Protein AF-A0A9D5RVN3-F1 (afdb_monomer_lite)

pLDDT: mean 82.06, std 14.82, range [30.39, 96.5]

Secondary structure (DSSP, 8-state):
---GGGSTTB-HHHHHHHSTTTS---HHHHHHHHHHHHHTTTS-TTSPP-HHHHHHHHT--HHHHHHHHHHHHHTTSSEEEE-SS-EEEE-GGGTTTT--GGGS-HHHHHHHHHHH-SPBPHHHHHHHHHHHHHS-HHHHHHHHHHHHHTT--SHHHHHHHHHHHHHTT--HHHHHT-

Radius of gyration: 20.13 Å; chains: 1; bounding box: 50×29×53 Å

Sequence (178 aa):
MKSEWNKKYFDRRSYLLEHFHELSLSGNDLLFILMLDYLNEGKSDSESLDIQELAKCLKRSEMDVMNTLARLVDDQKLELINTGRSVSYSLRPLFEDDFTADEIPQSLFDLFLEQFKRPLSSTEMDKLCNWMKEYEQEFIICALREAVVYKKLNFNYIDKILVTWKANGKTLEELNGK

Structure (mmCIF, N/CA/C/O backbone):
data_AF-A0A9D5RVN3-F1
#
_entry.id   AF-A0A9D5RVN3-F1
#
loop_
_atom_site.group_PDB
_atom_site.id
_atom_site.type_symbol
_atom_site.label_atom_id
_atom_site.label_alt_id
_atom_site.label_comp_id
_atom_site.label_asym_id
_atom_site.label_entity_id
_atom_site.label_seq_id
_atom_site.pdbx_PDB_ins_code
_atom_site.Cartn_x
_atom_site.Cartn_y
_atom_site.Cartn_z
_atom_site.occupancy
_atom_site.B_iso_or_equiv
_atom_site.auth_seq_id
_atom_site.auth_comp_id
_atom_site.auth_asym_id
_atom_site.auth_atom_id
_atom_site.pdbx_PDB_model_num
ATOM 1 N N . MET A 1 1 ? -13.173 6.588 -14.570 1.00 36.56 1 MET A N 1
ATOM 2 C CA . MET A 1 1 ? -13.031 6.554 -13.100 1.00 36.56 1 MET A CA 1
ATOM 3 C C . MET A 1 1 ? -11.581 6.851 -12.791 1.00 36.56 1 MET A C 1
ATOM 5 O O . MET A 1 1 ? -10.726 6.201 -13.376 1.00 36.56 1 MET A O 1
ATOM 9 N N . LYS A 1 2 ? -11.292 7.889 -12.002 1.00 30.39 2 LYS A N 1
ATOM 10 C CA . LYS A 1 2 ? -9.921 8.160 -11.551 1.00 30.39 2 LYS A CA 1
ATOM 11 C C . LYS A 1 2 ? -9.581 7.071 -10.540 1.00 30.39 2 LYS A C 1
ATOM 13 O O . LYS A 1 2 ? -10.219 7.022 -9.499 1.00 30.39 2 LYS A O 1
ATOM 18 N N . SER A 1 3 ? -8.670 6.174 -10.892 1.00 39.81 3 SER A N 1
ATOM 19 C CA . SER A 1 3 ? -8.269 5.076 -10.023 1.00 39.81 3 SER A CA 1
ATOM 20 C C . SER A 1 3 ? -7.556 5.630 -8.789 1.00 39.81 3 SER A C 1
ATOM 22 O O . SER A 1 3 ? -6.582 6.377 -8.906 1.00 39.81 3 SER A O 1
ATOM 24 N N . GLU A 1 4 ? -8.071 5.293 -7.611 1.00 45.00 4 GLU A N 1
ATOM 25 C CA . GLU A 1 4 ? -7.674 5.870 -6.320 1.00 45.00 4 GLU A CA 1
ATOM 26 C C . GLU A 1 4 ? -6.253 5.478 -5.866 1.00 45.00 4 GLU A C 1
ATOM 28 O O . GLU A 1 4 ? -5.706 6.085 -4.949 1.00 45.00 4 GLU A O 1
ATOM 33 N N . TRP A 1 5 ? -5.604 4.560 -6.589 1.00 45.03 5 TRP A N 1
ATOM 34 C CA . TRP A 1 5 ? -4.240 4.067 -6.360 1.00 45.03 5 TRP A CA 1
ATOM 35 C C . TRP A 1 5 ? -3.156 5.125 -6.517 1.00 45.03 5 TRP A C 1
ATOM 37 O O . TRP A 1 5 ? -2.071 4.969 -5.964 1.00 45.03 5 TRP A O 1
ATOM 47 N N . ASN A 1 6 ? -3.425 6.191 -7.276 1.00 40.97 6 ASN A N 1
ATOM 48 C CA . ASN A 1 6 ? -2.451 7.244 -7.570 1.00 40.97 6 ASN A CA 1
ATOM 49 C C . ASN A 1 6 ? -2.445 8.376 -6.520 1.00 40.97 6 ASN A C 1
ATOM 51 O O . ASN A 1 6 ? -1.943 9.474 -6.761 1.00 40.97 6 ASN A O 1
ATOM 55 N N . LYS A 1 7 ? -3.048 8.147 -5.345 1.00 46.66 7 LYS A N 1
ATOM 56 C CA . LYS A 1 7 ? -3.047 9.114 -4.243 1.00 46.66 7 LYS A CA 1
ATOM 57 C C . LYS A 1 7 ? -1.898 8.831 -3.267 1.00 46.66 7 LYS A C 1
ATOM 59 O O . LYS A 1 7 ? -1.565 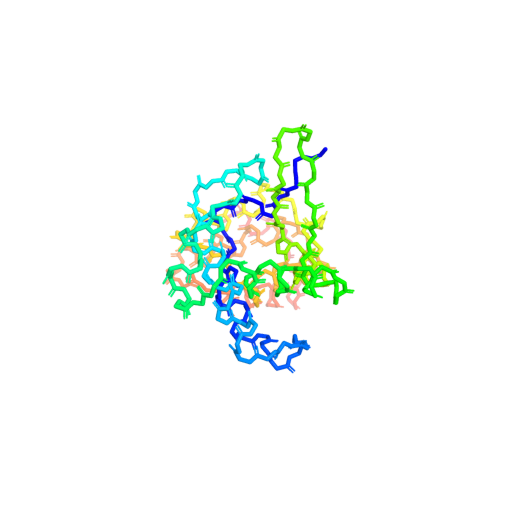7.695 -2.956 1.00 46.66 7 LYS A O 1
ATOM 64 N N . LYS A 1 8 ? -1.332 9.929 -2.767 1.00 42.09 8 LYS A N 1
ATOM 65 C CA . LYS A 1 8 ? -0.106 10.145 -1.970 1.00 42.09 8 LYS A CA 1
ATOM 66 C C . LYS A 1 8 ? 0.015 9.381 -0.629 1.00 42.09 8 LYS A C 1
ATOM 68 O O . LYS A 1 8 ? 0.807 9.786 0.218 1.00 42.09 8 LYS A O 1
ATOM 73 N N . TYR A 1 9 ? -0.813 8.367 -0.383 1.00 52.22 9 TYR A N 1
ATOM 74 C CA . TYR A 1 9 ? -1.197 7.952 0.971 1.00 52.22 9 TYR A CA 1
ATOM 75 C C . TYR A 1 9 ? -1.223 6.437 1.211 1.00 52.22 9 TYR A C 1
ATOM 77 O O . TYR A 1 9 ? -1.647 6.015 2.284 1.00 52.22 9 TYR A O 1
ATOM 85 N N . PHE A 1 10 ? -0.725 5.644 0.261 1.00 62.28 10 PHE A N 1
ATOM 86 C CA . PHE A 1 10 ? -0.393 4.232 0.445 1.00 62.28 10 PHE A CA 1
ATOM 87 C C . PHE A 1 10 ? 1.119 4.061 0.279 1.00 62.28 10 PHE A C 1
ATOM 89 O O . PHE A 1 10 ? 1.673 4.418 -0.765 1.00 62.28 10 PHE A O 1
ATOM 96 N N . ASP A 1 11 ? 1.797 3.550 1.309 1.00 73.38 11 ASP A N 1
ATOM 97 C CA . ASP A 1 11 ? 3.225 3.242 1.217 1.00 73.38 11 ASP A CA 1
ATOM 98 C C . ASP A 1 11 ? 3.428 1.918 0.472 1.00 73.38 11 ASP A C 1
ATOM 100 O O . ASP A 1 11 ? 3.625 0.851 1.059 1.00 73.38 11 ASP A O 1
ATOM 104 N N . ARG A 1 12 ? 3.374 2.022 -0.860 1.00 78.25 12 ARG A N 1
ATOM 105 C CA . ARG A 1 12 ? 3.606 0.925 -1.805 1.00 78.25 12 ARG A CA 1
ATOM 106 C C . ARG A 1 12 ? 4.899 0.174 -1.504 1.00 78.25 12 ARG A C 1
ATOM 108 O O . ARG A 1 12 ? 4.948 -1.042 -1.646 1.00 78.25 12 ARG A O 1
ATOM 115 N N . ARG A 1 13 ? 5.949 0.884 -1.080 1.00 86.62 13 ARG A N 1
ATOM 116 C CA . ARG A 1 13 ? 7.279 0.308 -0.850 1.00 86.62 13 ARG A CA 1
ATOM 117 C C . ARG A 1 13 ? 7.276 -0.563 0.397 1.00 86.62 13 ARG A C 1
ATOM 119 O O . ARG A 1 13 ? 7.775 -1.682 0.340 1.00 86.62 13 ARG A O 1
ATOM 126 N N . SER A 1 14 ? 6.679 -0.077 1.485 1.00 81.94 14 SER A N 1
ATOM 127 C CA . SER A 1 14 ? 6.515 -0.866 2.709 1.00 81.94 14 SER A CA 1
ATOM 128 C C . SER A 1 14 ? 5.664 -2.113 2.457 1.00 81.94 14 SER A C 1
ATOM 130 O O . SER A 1 14 ? 6.085 -3.207 2.825 1.00 81.94 14 SER A O 1
ATOM 132 N N . TYR A 1 15 ? 4.550 -1.992 1.726 1.00 83.12 15 TYR A N 1
ATOM 133 C CA . TYR A 1 15 ? 3.723 -3.152 1.372 1.00 83.12 15 TYR A CA 1
ATOM 134 C C . TYR A 1 15 ? 4.492 -4.214 0.579 1.00 83.12 15 TYR A C 1
ATOM 136 O O . TYR A 1 15 ? 4.452 -5.387 0.944 1.00 83.12 15 TYR A O 1
ATOM 144 N N . LEU A 1 16 ? 5.224 -3.804 -0.467 1.00 88.38 16 LEU A N 1
ATOM 145 C CA . LEU A 1 16 ? 6.020 -4.718 -1.294 1.00 88.38 16 LEU A CA 1
ATOM 146 C C . LEU A 1 16 ? 7.053 -5.492 -0.467 1.00 88.38 16 LEU A C 1
ATOM 148 O O . LEU A 1 16 ? 7.346 -6.640 -0.787 1.00 88.38 16 LEU A O 1
ATOM 152 N N . LEU A 1 17 ? 7.614 -4.870 0.576 1.00 88.19 17 LEU A N 1
ATOM 153 C CA . LEU A 1 17 ? 8.574 -5.508 1.477 1.00 88.19 17 LEU A CA 1
ATOM 154 C C . LEU A 1 17 ? 7.898 -6.463 2.467 1.00 88.19 17 LEU A C 1
ATOM 156 O O . LEU A 1 17 ? 8.409 -7.558 2.692 1.00 88.19 17 LEU A O 1
ATOM 160 N N . GLU A 1 18 ? 6.764 -6.069 3.042 1.00 82.88 18 GLU A N 1
ATOM 161 C CA . GLU A 1 18 ? 5.997 -6.884 3.994 1.00 82.88 18 GLU A CA 1
ATOM 162 C C . GLU A 1 18 ? 5.434 -8.152 3.333 1.00 82.88 18 GLU A C 1
ATOM 164 O O . GLU A 1 18 ? 5.569 -9.256 3.867 1.00 82.88 18 GLU A O 1
ATOM 169 N N . HIS A 1 19 ? 4.898 -8.014 2.120 1.00 83.06 19 HIS A N 1
ATOM 170 C CA . HIS A 1 19 ? 4.229 -9.089 1.382 1.00 83.06 19 HIS A CA 1
ATOM 171 C C . HIS A 1 19 ? 5.158 -9.755 0.359 1.00 83.06 19 HIS A C 1
ATOM 173 O O . HIS A 1 19 ? 4.728 -10.585 -0.438 1.00 83.06 19 HIS A O 1
ATOM 179 N N . PHE A 1 20 ? 6.467 -9.462 0.391 1.00 87.56 20 PHE A N 1
ATOM 180 C CA . PHE A 1 20 ? 7.438 -10.015 -0.564 1.00 87.56 20 PHE A CA 1
ATOM 181 C C . PHE A 1 20 ? 7.420 -11.550 -0.627 1.00 87.56 20 PHE A C 1
ATOM 183 O O . PHE A 1 20 ? 7.698 -12.134 -1.666 1.00 87.56 20 PHE A O 1
ATOM 190 N N . HIS A 1 21 ? 7.102 -12.207 0.488 1.00 82.81 21 HIS A N 1
ATOM 191 C CA . HIS A 1 21 ? 7.039 -13.663 0.577 1.00 82.81 21 HIS A CA 1
ATOM 192 C C . HIS A 1 21 ? 5.823 -14.283 -0.140 1.00 82.81 21 HIS A C 1
ATOM 194 O O . HIS A 1 21 ? 5.853 -15.469 -0.463 1.00 82.81 21 HIS A O 1
ATOM 200 N N . GLU A 1 22 ? 4.784 -13.490 -0.399 1.00 82.75 22 GLU A N 1
ATOM 201 C CA . GLU A 1 22 ? 3.544 -13.887 -1.080 1.00 82.75 22 GLU A CA 1
ATOM 202 C C . GLU A 1 22 ? 3.567 -13.447 -2.548 1.00 82.75 22 GLU A C 1
ATOM 204 O O . GLU A 1 22 ? 3.112 -14.158 -3.449 1.00 82.75 22 GLU A O 1
ATOM 209 N N . LEU A 1 23 ? 4.190 -12.297 -2.813 1.00 82.50 23 LEU A N 1
ATOM 210 C CA . LEU A 1 23 ? 4.466 -11.816 -4.154 1.00 82.50 23 LEU A CA 1
ATOM 211 C C . LEU A 1 23 ? 5.488 -12.753 -4.806 1.00 82.50 23 LEU A C 1
ATOM 213 O O . LEU A 1 23 ? 6.643 -12.799 -4.406 1.00 82.50 23 LEU A O 1
ATOM 217 N N . SER A 1 24 ? 5.081 -13.509 -5.831 1.00 86.69 24 SER A N 1
ATOM 218 C CA . SER A 1 24 ? 5.970 -14.396 -6.605 1.00 86.69 24 SER A CA 1
ATOM 219 C C . SER A 1 24 ? 7.014 -13.609 -7.422 1.00 86.69 24 SER A C 1
ATOM 221 O O . SER A 1 24 ? 6.965 -13.573 -8.649 1.00 86.69 24 SER A O 1
ATOM 223 N N . LEU A 1 25 ? 7.930 -12.932 -6.733 1.00 90.19 25 LEU A N 1
ATOM 224 C CA . LEU A 1 25 ? 8.948 -12.025 -7.245 1.00 90.19 25 LEU A CA 1
ATOM 225 C C . LEU A 1 25 ? 10.321 -12.475 -6.746 1.00 90.19 25 LEU A C 1
ATOM 227 O O . LEU A 1 25 ? 10.486 -12.901 -5.604 1.00 90.19 25 LEU A O 1
ATOM 231 N N . SER A 1 26 ? 11.347 -12.339 -7.585 1.00 92.69 26 SER A N 1
ATOM 232 C CA . SER A 1 26 ? 12.726 -12.472 -7.114 1.00 92.69 26 SER A CA 1
ATOM 233 C C . SER A 1 26 ? 13.204 -11.185 -6.430 1.00 92.69 26 SER A C 1
ATOM 235 O O . SER A 1 26 ? 12.652 -10.105 -6.638 1.00 92.69 26 SER A O 1
ATOM 237 N N . GLY A 1 27 ? 14.299 -11.254 -5.663 1.00 92.62 27 GLY A N 1
ATOM 238 C CA . GLY A 1 27 ? 14.901 -10.051 -5.066 1.00 92.62 27 GLY A CA 1
ATOM 239 C C . GLY A 1 27 ? 15.353 -9.015 -6.108 1.00 92.62 27 GLY A C 1
ATOM 240 O O . GLY A 1 27 ? 15.307 -7.813 -5.855 1.00 92.62 27 GLY A O 1
ATOM 241 N N . ASN A 1 28 ? 15.734 -9.468 -7.308 1.00 91.94 28 ASN A N 1
ATOM 242 C CA . ASN A 1 28 ? 16.032 -8.575 -8.428 1.00 91.94 28 ASN A CA 1
ATOM 243 C C . ASN A 1 28 ? 14.774 -7.877 -8.959 1.00 91.94 28 ASN A C 1
ATOM 245 O O . ASN A 1 28 ? 14.853 -6.711 -9.339 1.00 91.94 28 ASN A O 1
ATOM 249 N N . ASP A 1 29 ? 13.636 -8.571 -8.967 1.00 94.12 29 ASP A N 1
ATOM 250 C CA . ASP A 1 29 ? 12.361 -8.020 -9.435 1.00 94.12 29 ASP A CA 1
ATOM 251 C C . ASP A 1 29 ? 11.830 -6.983 -8.461 1.00 94.12 29 ASP A C 1
ATOM 253 O O . ASP A 1 29 ? 11.410 -5.909 -8.877 1.00 94.12 29 ASP A O 1
ATOM 257 N N . LEU A 1 30 ? 11.933 -7.259 -7.161 1.00 94.06 30 LEU A N 1
ATOM 258 C CA . LEU A 1 30 ? 11.596 -6.289 -6.129 1.00 94.06 30 LEU A CA 1
ATOM 259 C C . LEU A 1 30 ? 12.448 -5.020 -6.261 1.00 94.06 30 LEU A C 1
ATOM 261 O O . LEU A 1 30 ? 11.902 -3.922 -6.269 1.00 94.06 30 LEU A O 1
ATOM 265 N N . LEU A 1 31 ? 13.772 -5.146 -6.414 1.00 94.25 31 LEU A N 1
ATOM 266 C CA . LEU A 1 31 ? 14.640 -3.979 -6.611 1.00 94.25 31 LEU A CA 1
ATOM 267 C C . LEU A 1 31 ? 14.264 -3.199 -7.879 1.00 94.25 31 LEU A C 1
ATOM 269 O O . LEU A 1 31 ? 14.249 -1.968 -7.864 1.00 94.25 31 LEU A O 1
ATOM 273 N N . PHE A 1 32 ? 13.952 -3.912 -8.962 1.00 95.25 32 PHE A N 1
ATOM 274 C CA . PHE A 1 32 ? 13.486 -3.315 -10.208 1.00 95.25 32 PHE A CA 1
ATOM 275 C C . PHE A 1 32 ? 12.194 -2.513 -9.994 1.00 95.25 32 PHE A C 1
ATOM 277 O O . PHE A 1 32 ? 12.132 -1.344 -10.369 1.00 95.25 32 PHE A O 1
ATOM 284 N N . ILE A 1 33 ? 11.194 -3.116 -9.345 1.00 93.44 33 ILE A N 1
ATOM 285 C CA . ILE A 1 33 ? 9.889 -2.508 -9.054 1.00 93.44 33 ILE A CA 1
ATOM 286 C C . ILE A 1 33 ? 10.036 -1.295 -8.129 1.00 93.44 33 ILE A C 1
ATOM 288 O O . ILE A 1 33 ? 9.442 -0.256 -8.396 1.00 93.44 33 ILE A O 1
ATOM 292 N N . LEU A 1 34 ? 10.860 -1.385 -7.081 1.00 91.94 34 LEU A N 1
ATOM 293 C CA . LEU A 1 34 ? 11.122 -0.266 -6.170 1.00 91.94 34 LEU A CA 1
ATOM 294 C C . LEU A 1 34 ? 11.793 0.909 -6.889 1.00 91.94 34 LEU A C 1
ATOM 296 O O . LEU A 1 34 ? 11.445 2.061 -6.639 1.00 91.94 34 LEU A O 1
ATOM 300 N N . MET A 1 35 ? 12.741 0.633 -7.790 1.00 92.31 35 MET A N 1
ATOM 301 C CA . MET A 1 35 ? 13.394 1.679 -8.579 1.00 92.31 35 MET A CA 1
ATOM 302 C C . MET A 1 35 ? 12.427 2.310 -9.585 1.00 92.31 35 MET A C 1
ATOM 304 O O . MET A 1 35 ? 12.428 3.526 -9.761 1.00 92.31 35 MET A O 1
ATOM 308 N N . LEU A 1 36 ? 11.583 1.492 -10.216 1.00 90.75 36 LEU A N 1
ATOM 309 C CA . LEU A 1 36 ? 10.521 1.955 -11.102 1.00 90.75 36 LEU A CA 1
ATOM 310 C C . LEU A 1 36 ? 9.537 2.871 -10.355 1.00 90.75 36 LEU A C 1
ATOM 312 O O . LEU A 1 36 ? 9.262 3.971 -10.825 1.00 90.75 36 LEU A O 1
ATOM 316 N N . ASP A 1 37 ? 9.059 2.458 -9.178 1.00 87.50 37 ASP A N 1
ATOM 317 C CA . ASP A 1 37 ? 8.180 3.265 -8.321 1.00 87.50 37 ASP A CA 1
ATOM 318 C C . ASP A 1 37 ? 8.850 4.577 -7.889 1.00 87.50 37 ASP A C 1
ATOM 320 O O . ASP A 1 37 ? 8.243 5.642 -7.972 1.00 87.50 37 ASP A O 1
ATOM 324 N N . TYR A 1 38 ? 10.125 4.524 -7.495 1.00 86.69 38 TYR A N 1
ATOM 325 C CA . TYR A 1 38 ? 10.910 5.704 -7.133 1.00 86.69 38 TYR A CA 1
ATOM 326 C C . TYR A 1 38 ? 11.036 6.715 -8.276 1.00 86.69 38 TYR A C 1
ATOM 328 O O . TYR A 1 38 ? 10.804 7.905 -8.077 1.00 86.69 38 TYR A O 1
ATOM 336 N N . LEU A 1 39 ? 11.353 6.260 -9.489 1.00 86.00 39 LEU A N 1
ATOM 337 C CA . LEU A 1 39 ? 11.482 7.142 -10.656 1.00 86.00 39 LEU A CA 1
ATOM 338 C C . LEU A 1 39 ? 10.136 7.669 -11.177 1.00 86.00 39 LEU A C 1
ATOM 340 O O . LEU A 1 39 ? 10.109 8.659 -11.924 1.00 86.00 39 LEU A O 1
ATOM 344 N N . ASN A 1 40 ? 9.040 7.018 -10.791 1.00 79.19 40 ASN A N 1
ATOM 345 C CA . ASN A 1 40 ? 7.674 7.446 -11.072 1.00 79.19 40 ASN A CA 1
ATOM 346 C C . ASN A 1 40 ? 7.087 8.329 -9.956 1.00 79.19 40 ASN A C 1
ATOM 348 O O . ASN A 1 40 ? 5.990 8.861 -10.120 1.00 79.19 40 ASN A O 1
ATOM 352 N N . GLU A 1 41 ? 7.800 8.534 -8.844 1.00 75.75 41 GLU A N 1
ATOM 353 C CA . GLU A 1 41 ? 7.318 9.341 -7.725 1.00 75.75 41 GLU A CA 1
ATOM 354 C C . GLU A 1 41 ? 7.023 10.785 -8.170 1.00 75.75 41 GLU A C 1
ATOM 356 O O . GLU A 1 41 ? 7.877 11.494 -8.702 1.00 75.75 41 GLU A O 1
ATOM 361 N N . GLY A 1 42 ? 5.779 11.227 -7.964 1.00 64.81 42 GLY A N 1
ATOM 362 C CA . GLY A 1 42 ? 5.321 12.565 -8.347 1.00 64.81 42 GLY A CA 1
ATOM 363 C C . GLY A 1 42 ? 4.937 12.733 -9.822 1.00 64.81 42 GLY A C 1
ATOM 364 O O . GLY A 1 42 ? 4.470 13.816 -10.179 1.00 64.81 42 GLY A O 1
ATOM 365 N N . LYS A 1 43 ? 5.075 11.691 -10.652 1.00 68.62 43 LYS A N 1
ATOM 366 C CA . LYS A 1 43 ? 4.577 11.665 -12.034 1.00 68.62 43 LYS A CA 1
ATOM 367 C C . LYS A 1 43 ? 3.167 11.089 -12.088 1.00 68.62 43 LYS A C 1
ATOM 369 O O . LYS A 1 43 ? 2.804 10.227 -11.291 1.00 68.62 43 LYS A O 1
ATOM 374 N N . SER A 1 44 ? 2.359 11.553 -13.038 1.00 61.16 44 SER A N 1
ATOM 375 C CA . SER A 1 44 ? 1.081 10.883 -13.330 1.00 61.16 44 SER A CA 1
ATOM 376 C C . SER A 1 44 ? 1.319 9.573 -14.088 1.00 61.16 44 SER A C 1
ATOM 378 O O . SER A 1 44 ? 2.263 9.488 -14.870 1.00 61.16 44 SER A O 1
ATOM 380 N N . ASP A 1 45 ? 0.411 8.592 -13.963 1.00 57.53 45 ASP A N 1
ATOM 381 C CA . ASP A 1 45 ? 0.496 7.297 -14.684 1.00 57.53 45 ASP A CA 1
ATOM 382 C C . ASP A 1 45 ? 0.532 7.459 -16.216 1.00 57.53 45 ASP A C 1
ATOM 384 O O . ASP A 1 45 ? 0.825 6.520 -16.950 1.00 57.53 45 ASP A O 1
ATOM 388 N N . SER A 1 46 ? 0.209 8.650 -16.719 1.00 58.62 46 SER A N 1
ATOM 389 C CA . SER A 1 46 ? 0.238 9.006 -18.135 1.00 58.62 46 SER A CA 1
ATOM 390 C C . SER A 1 46 ? 1.602 9.485 -18.650 1.00 58.62 46 SER A C 1
ATOM 392 O O . SER A 1 46 ? 1.749 9.710 -19.852 1.00 58.62 46 SER A O 1
ATOM 394 N N . GLU A 1 47 ? 2.582 9.707 -17.774 1.00 68.56 47 GLU A N 1
ATOM 395 C CA . GLU A 1 47 ? 3.925 10.136 -18.171 1.00 68.56 47 GLU A CA 1
ATOM 396 C C . GLU A 1 47 ? 4.781 8.946 -18.623 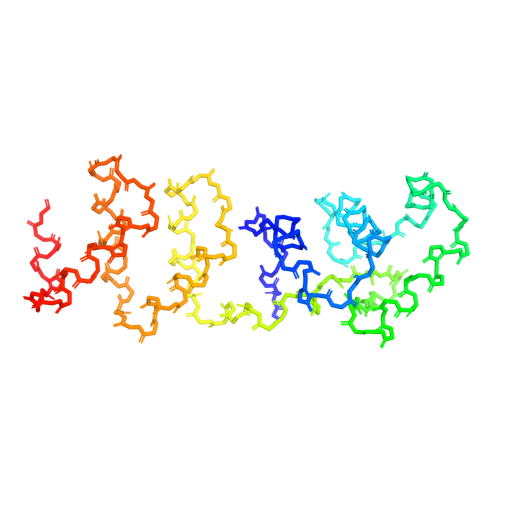1.00 68.56 47 GLU A C 1
ATOM 398 O O . GLU A 1 47 ? 4.687 7.842 -18.092 1.00 68.56 47 GLU A O 1
ATOM 403 N N . SER A 1 48 ? 5.613 9.161 -19.645 1.00 76.44 48 SER A N 1
ATOM 404 C CA . SER A 1 48 ? 6.472 8.113 -20.204 1.00 76.44 48 SER A CA 1
ATOM 405 C C . SER A 1 48 ? 7.560 7.688 -19.221 1.00 76.44 48 SER A C 1
ATOM 407 O O . SER A 1 48 ? 8.230 8.541 -18.632 1.00 76.44 48 SER A O 1
ATOM 409 N N . LEU A 1 49 ? 7.806 6.382 -19.130 1.00 80.69 49 LEU A N 1
ATOM 410 C CA . LEU A 1 49 ? 8.959 5.850 -18.410 1.00 80.69 49 LEU A CA 1
ATOM 411 C C . LEU A 1 49 ? 10.267 6.243 -19.114 1.00 80.69 49 LEU A C 1
ATOM 413 O O . LEU A 1 49 ? 10.423 6.018 -20.315 1.00 80.69 49 LEU A O 1
ATOM 417 N N . ASP A 1 50 ? 11.227 6.767 -18.354 1.00 88.25 50 ASP A N 1
ATOM 418 C CA . ASP A 1 50 ? 12.594 6.984 -18.830 1.00 88.25 50 ASP A CA 1
ATOM 419 C C . ASP A 1 50 ? 13.414 5.696 -18.653 1.00 88.25 50 ASP A C 1
ATOM 421 O O . ASP A 1 50 ? 13.950 5.402 -17.581 1.00 88.25 50 ASP A O 1
ATOM 425 N N . ILE A 1 51 ? 13.467 4.897 -19.721 1.00 90.31 51 ILE A N 1
ATOM 426 C CA . ILE A 1 51 ? 14.193 3.619 -19.748 1.00 90.31 51 ILE A CA 1
ATOM 427 C C . ILE A 1 51 ? 15.697 3.838 -19.544 1.00 90.31 51 ILE A C 1
ATOM 429 O O . ILE A 1 51 ? 16.352 2.997 -18.925 1.00 90.31 51 ILE A O 1
ATOM 433 N N . GLN A 1 52 ? 16.244 4.958 -20.027 1.00 91.75 52 GLN A N 1
ATOM 434 C CA . GLN A 1 52 ? 17.678 5.234 -19.949 1.00 91.75 52 GLN A CA 1
ATOM 435 C C . GLN A 1 52 ? 18.094 5.509 -18.505 1.00 91.75 52 GLN A C 1
ATOM 437 O O . GLN A 1 52 ? 19.074 4.934 -18.020 1.00 91.75 52 GLN A O 1
ATOM 442 N N . GLU A 1 53 ? 17.323 6.332 -17.790 1.00 90.88 53 GLU A N 1
ATOM 443 C CA . GLU A 1 53 ? 17.597 6.606 -16.380 1.00 90.88 53 GLU A CA 1
ATOM 444 C C . GLU A 1 53 ? 17.375 5.353 -15.519 1.00 90.88 53 GLU A C 1
ATOM 446 O O . GLU A 1 53 ? 18.221 5.031 -14.684 1.00 90.88 53 GLU A O 1
ATOM 451 N N . LEU A 1 54 ? 16.322 4.564 -15.777 1.00 92.12 54 LEU A N 1
ATOM 452 C CA . LEU A 1 54 ? 16.090 3.305 -15.058 1.00 92.12 54 LEU A CA 1
ATOM 453 C C . LEU A 1 54 ? 17.235 2.297 -15.267 1.00 92.12 54 LEU A C 1
ATOM 455 O O . LEU A 1 54 ? 17.720 1.696 -14.303 1.00 92.12 54 LEU A O 1
ATOM 459 N N . ALA A 1 55 ? 17.713 2.141 -16.505 1.00 94.75 55 ALA A N 1
ATOM 460 C CA . ALA A 1 55 ? 18.847 1.277 -16.836 1.00 94.75 55 ALA A CA 1
ATOM 461 C C . ALA A 1 55 ? 20.124 1.707 -16.106 1.00 94.75 55 ALA A C 1
ATOM 463 O O . ALA A 1 55 ? 20.820 0.878 -15.509 1.00 94.75 55 ALA A O 1
ATOM 464 N N . LYS A 1 56 ? 20.392 3.014 -16.073 1.00 93.94 56 LYS A N 1
ATOM 465 C CA . LYS A 1 56 ? 21.523 3.599 -15.352 1.00 93.94 56 LYS A CA 1
ATOM 466 C C . LYS A 1 56 ? 21.426 3.373 -13.842 1.00 93.94 56 LYS A C 1
ATOM 468 O O . LYS A 1 56 ? 22.411 2.936 -13.243 1.00 93.94 56 LYS A O 1
ATOM 473 N N . CYS A 1 57 ? 20.264 3.610 -13.229 1.00 92.12 57 CYS A N 1
ATOM 474 C CA . CYS A 1 57 ? 20.037 3.380 -11.799 1.00 92.12 57 CYS A CA 1
ATOM 475 C C . CYS A 1 57 ? 20.251 1.912 -11.409 1.00 92.12 57 CYS A C 1
ATOM 477 O O . CYS A 1 57 ? 20.860 1.621 -10.379 1.00 92.12 57 CYS A O 1
ATOM 479 N N . LEU A 1 58 ? 19.801 0.985 -12.256 1.00 92.56 58 LEU A N 1
ATOM 480 C CA . LEU A 1 58 ? 19.946 -0.455 -12.039 1.00 92.56 58 LEU A CA 1
ATOM 481 C C . LEU A 1 58 ? 21.309 -1.011 -12.473 1.00 92.56 58 LEU A C 1
ATOM 483 O O . LEU A 1 58 ? 21.597 -2.177 -12.201 1.00 92.56 58 LEU A O 1
ATOM 487 N N . LYS A 1 59 ? 22.150 -0.198 -13.129 1.00 94.12 59 LYS A N 1
ATOM 488 C CA . LYS A 1 59 ? 23.428 -0.606 -13.738 1.00 94.12 59 LYS A CA 1
ATOM 489 C C . LYS A 1 59 ? 23.259 -1.780 -14.713 1.00 94.12 59 LYS A C 1
ATOM 491 O O . LYS A 1 59 ? 24.035 -2.734 -14.692 1.00 94.12 59 LYS A O 1
ATOM 496 N N . ARG A 1 60 ? 22.226 -1.710 -15.551 1.00 95.12 60 ARG A N 1
ATOM 497 C CA . ARG A 1 60 ? 21.891 -2.705 -16.583 1.00 95.12 60 ARG A CA 1
ATOM 498 C C . ARG A 1 60 ? 21.821 -2.051 -17.960 1.00 95.12 60 ARG A C 1
ATOM 500 O O . ARG A 1 60 ? 21.828 -0.828 -18.063 1.00 95.12 60 ARG A O 1
ATOM 507 N N . SER A 1 61 ? 21.767 -2.859 -19.019 1.00 96.50 61 SER A N 1
ATOM 508 C CA . SER A 1 61 ? 21.510 -2.335 -20.363 1.00 96.50 61 SER A CA 1
ATOM 509 C C . SER A 1 61 ? 20.029 -1.973 -20.538 1.00 96.50 61 SER A C 1
ATOM 511 O O . SER A 1 61 ? 19.161 -2.552 -19.883 1.00 96.50 61 SER A O 1
ATOM 513 N N . GLU A 1 62 ? 19.721 -1.046 -21.450 1.00 95.19 62 GLU A N 1
ATOM 514 C CA . GLU A 1 62 ? 18.329 -0.721 -21.806 1.00 95.19 62 GLU A CA 1
ATOM 515 C C . GLU A 1 62 ? 17.568 -1.960 -22.308 1.00 95.19 62 GLU A C 1
ATOM 517 O O . GLU A 1 62 ? 16.399 -2.149 -21.985 1.00 95.19 62 GLU A O 1
ATOM 522 N N . MET A 1 63 ? 18.252 -2.853 -23.032 1.00 94.44 63 MET A N 1
ATOM 523 C CA . MET A 1 63 ? 17.679 -4.115 -23.504 1.00 94.44 63 MET A CA 1
ATOM 524 C C . MET A 1 63 ? 17.278 -5.033 -22.341 1.00 94.44 63 MET A C 1
ATOM 526 O O . MET A 1 63 ? 16.185 -5.594 -22.358 1.00 94.44 63 MET A O 1
ATOM 530 N N . ASP A 1 64 ? 18.113 -5.150 -21.306 1.00 95.06 64 ASP A N 1
ATOM 531 C CA . ASP A 1 64 ? 17.785 -5.957 -20.123 1.00 95.06 64 ASP A CA 1
ATOM 532 C C . ASP A 1 64 ? 16.593 -5.380 -19.354 1.00 95.06 64 ASP A C 1
ATOM 534 O O . ASP A 1 64 ? 15.750 -6.132 -18.859 1.00 95.06 64 ASP A O 1
ATOM 538 N N . VAL A 1 65 ? 16.505 -4.048 -19.260 1.00 95.50 65 VAL A N 1
ATOM 539 C CA . VAL A 1 65 ? 15.360 -3.361 -18.649 1.00 95.50 65 VAL A CA 1
ATOM 540 C C . VAL A 1 65 ? 14.088 -3.655 -19.435 1.00 95.50 65 VAL A C 1
ATOM 542 O O . VAL A 1 65 ? 13.098 -4.070 -18.839 1.00 95.50 65 VAL A O 1
ATOM 545 N N . MET A 1 66 ? 14.124 -3.525 -20.762 1.00 93.62 66 MET A N 1
ATOM 546 C CA . MET A 1 66 ? 12.977 -3.812 -21.628 1.00 93.62 66 MET A CA 1
ATOM 547 C C . MET A 1 66 ? 12.525 -5.271 -21.540 1.00 93.62 66 MET A C 1
ATOM 549 O O . MET A 1 66 ? 11.330 -5.534 -21.422 1.00 93.62 66 MET A O 1
ATOM 553 N N . ASN A 1 67 ? 13.465 -6.217 -21.517 1.00 95.44 67 ASN A N 1
ATOM 554 C CA . ASN A 1 67 ? 13.155 -7.635 -21.336 1.00 95.44 67 ASN A CA 1
ATOM 555 C C . ASN A 1 67 ? 12.539 -7.909 -19.956 1.00 95.44 67 ASN A C 1
ATOM 557 O O . ASN A 1 67 ? 11.625 -8.722 -19.834 1.00 95.44 67 ASN A O 1
ATOM 561 N N . THR A 1 68 ? 13.017 -7.218 -18.915 1.00 95.75 68 THR A N 1
ATOM 562 C CA . THR A 1 68 ? 12.456 -7.335 -17.561 1.00 95.75 68 THR A CA 1
ATOM 563 C C . THR A 1 68 ? 11.037 -6.773 -17.506 1.00 95.75 68 THR A C 1
ATOM 565 O O . THR A 1 68 ? 10.162 -7.428 -16.952 1.00 95.75 68 THR A O 1
ATOM 568 N N . LEU A 1 69 ? 10.788 -5.611 -18.121 1.00 94.31 69 LEU A N 1
ATOM 569 C CA . LEU A 1 69 ? 9.452 -5.016 -18.223 1.00 94.31 69 LEU A CA 1
ATOM 570 C C . LEU A 1 69 ? 8.478 -5.947 -18.944 1.00 94.31 69 LEU A C 1
ATOM 572 O O . LEU A 1 69 ? 7.408 -6.218 -18.413 1.00 94.31 69 LEU A O 1
ATOM 576 N N . ALA A 1 70 ? 8.863 -6.467 -20.114 1.00 93.38 70 ALA A N 1
ATOM 577 C CA . ALA A 1 70 ? 8.030 -7.384 -20.888 1.00 93.38 70 ALA A CA 1
ATOM 578 C C . ALA A 1 70 ? 7.668 -8.634 -20.076 1.00 93.38 70 ALA A C 1
ATOM 580 O O . ALA A 1 70 ? 6.494 -8.965 -19.951 1.00 93.38 70 ALA A O 1
ATOM 581 N N . ARG A 1 71 ? 8.661 -9.259 -19.429 1.00 95.62 71 ARG A N 1
ATOM 582 C CA . ARG A 1 71 ? 8.419 -10.424 -18.572 1.00 95.62 71 ARG A CA 1
ATOM 583 C C . ARG A 1 71 ? 7.497 -10.097 -17.397 1.00 95.62 71 ARG A C 1
ATOM 585 O O . ARG A 1 71 ? 6.595 -10.867 -17.113 1.00 95.62 71 ARG A O 1
ATOM 592 N N . LEU A 1 72 ? 7.703 -8.973 -16.709 1.00 94.12 72 LEU A N 1
ATOM 593 C CA . LEU A 1 72 ? 6.855 -8.596 -15.574 1.00 94.12 72 LEU A CA 1
ATOM 594 C C . LEU A 1 72 ? 5.414 -8.267 -15.999 1.00 94.12 72 LEU A C 1
ATOM 596 O O . LEU A 1 72 ? 4.498 -8.445 -15.199 1.00 94.12 72 LEU A O 1
ATOM 600 N N . VAL A 1 73 ? 5.199 -7.809 -17.235 1.00 92.94 73 VAL A N 1
ATOM 601 C CA . VAL A 1 73 ? 3.853 -7.674 -17.814 1.00 92.94 73 VAL A CA 1
ATOM 602 C C . VAL A 1 73 ? 3.241 -9.050 -18.084 1.00 92.94 73 VAL A C 1
ATOM 604 O O . VAL A 1 73 ? 2.107 -9.293 -17.676 1.00 92.94 73 VAL A O 1
ATOM 607 N N . ASP A 1 74 ? 3.991 -9.964 -18.703 1.00 92.88 74 ASP A N 1
ATOM 608 C CA . ASP A 1 74 ? 3.530 -11.334 -18.976 1.00 92.88 74 ASP A CA 1
ATOM 609 C C . ASP A 1 74 ? 3.198 -12.099 -17.681 1.00 92.88 74 ASP A C 1
ATOM 611 O O . ASP A 1 74 ? 2.189 -12.802 -17.609 1.00 92.88 74 ASP A O 1
ATOM 615 N N . ASP A 1 75 ? 3.995 -11.890 -16.629 1.00 90.75 75 ASP A N 1
ATOM 616 C CA . ASP A 1 75 ? 3.807 -12.455 -15.287 1.00 90.75 75 ASP A CA 1
ATOM 617 C C . ASP A 1 75 ? 2.665 -11.766 -14.497 1.00 90.75 75 ASP A C 1
ATOM 619 O O . ASP A 1 75 ? 2.465 -12.060 -13.314 1.00 90.75 75 ASP A O 1
ATOM 623 N N . GLN A 1 76 ? 1.932 -10.828 -15.116 1.00 88.38 76 GLN A N 1
ATOM 624 C CA . GLN A 1 76 ? 0.859 -10.027 -14.505 1.00 88.38 76 GLN A CA 1
ATOM 625 C C . GLN A 1 76 ? 1.299 -9.269 -13.241 1.00 88.38 76 GLN A C 1
ATOM 627 O O . GLN A 1 76 ? 0.523 -9.055 -12.316 1.00 88.38 76 GLN A O 1
ATOM 632 N N . LYS A 1 77 ? 2.569 -8.861 -13.180 1.00 90.00 77 LYS A N 1
ATOM 633 C CA . LYS A 1 77 ? 3.134 -8.030 -12.103 1.00 90.00 77 LYS A CA 1
ATOM 634 C C . LYS A 1 77 ? 3.138 -6.549 -12.467 1.00 90.00 77 LYS A C 1
ATOM 636 O O . LYS A 1 77 ? 3.206 -5.701 -11.585 1.00 90.00 77 LYS A O 1
ATOM 641 N N . LEU A 1 78 ? 3.065 -6.233 -13.756 1.00 90.12 78 LEU A N 1
ATOM 642 C CA . LEU A 1 78 ? 2.931 -4.880 -14.283 1.00 90.12 78 LEU A CA 1
ATOM 643 C C . LEU A 1 78 ? 1.765 -4.814 -15.262 1.00 90.12 78 LEU A C 1
ATOM 645 O O . LEU A 1 78 ? 1.534 -5.735 -16.038 1.00 90.12 78 LEU A O 1
ATOM 649 N N . GLU A 1 79 ? 1.080 -3.679 -15.276 1.00 87.06 79 GLU A N 1
ATOM 650 C CA . GLU A 1 79 ? 0.089 -3.349 -16.292 1.00 87.06 79 GLU A CA 1
ATOM 651 C C . GLU A 1 79 ? 0.688 -2.341 -17.277 1.00 87.06 79 GLU A C 1
ATOM 653 O O . GLU A 1 79 ? 1.201 -1.290 -16.883 1.00 87.06 79 GLU A O 1
ATOM 658 N N . LEU A 1 80 ? 0.623 -2.657 -18.571 1.00 87.00 80 LEU A N 1
ATOM 659 C CA . LEU A 1 80 ? 1.042 -1.755 -19.638 1.00 87.00 80 LEU A CA 1
ATOM 660 C C . LEU A 1 80 ? -0.062 -0.730 -19.921 1.00 87.00 80 LEU A C 1
ATOM 662 O O . LEU A 1 80 ? -1.145 -1.089 -20.381 1.00 87.00 80 LEU A O 1
ATOM 666 N N . ILE A 1 81 ? 0.232 0.554 -19.731 1.00 83.19 81 ILE A N 1
ATOM 667 C CA . ILE A 1 81 ? -0.698 1.643 -20.031 1.00 83.19 81 ILE A CA 1
ATOM 668 C C . ILE A 1 81 ? -0.264 2.316 -21.335 1.00 83.19 81 ILE A C 1
ATOM 670 O O . ILE A 1 81 ? 0.815 2.902 -21.446 1.00 83.19 81 ILE A O 1
ATOM 674 N N . ASN A 1 82 ? -1.132 2.242 -22.345 1.00 77.44 82 ASN A N 1
ATOM 675 C CA . ASN A 1 82 ? -0.918 2.900 -23.629 1.00 77.44 82 ASN A CA 1
ATOM 676 C C . ASN A 1 82 ? -1.670 4.236 -23.666 1.00 77.44 82 ASN A C 1
ATOM 678 O O . ASN A 1 82 ? -2.899 4.270 -23.720 1.00 77.44 82 ASN A O 1
ATOM 682 N N . THR A 1 83 ? -0.931 5.344 -23.667 1.00 66.19 83 THR A N 1
ATOM 683 C CA . THR A 1 83 ? -1.501 6.702 -23.708 1.00 66.19 83 THR A CA 1
ATOM 684 C C . THR A 1 83 ? -1.609 7.259 -25.133 1.00 66.19 83 THR A C 1
ATOM 686 O O . THR A 1 83 ? -1.925 8.432 -25.333 1.00 66.19 83 THR A O 1
ATOM 689 N N . GLY A 1 84 ? -1.313 6.446 -26.153 1.00 64.38 84 GLY A N 1
ATOM 690 C CA . GLY A 1 84 ? -1.320 6.819 -27.570 1.00 64.38 84 GLY A CA 1
ATOM 691 C C . GLY A 1 84 ? -0.091 7.612 -28.035 1.00 64.38 84 GLY A C 1
ATOM 692 O O . GLY A 1 84 ? 0.216 7.598 -29.225 1.00 64.38 84 GLY A O 1
ATOM 693 N N . ARG A 1 85 ? 0.639 8.279 -27.129 1.00 63.88 85 ARG A N 1
ATOM 694 C CA . ARG A 1 85 ? 1.919 8.966 -27.417 1.00 63.88 85 ARG A CA 1
ATOM 695 C C . ARG A 1 85 ? 3.117 8.357 -26.695 1.00 63.88 85 ARG A C 1
ATOM 697 O O . ARG A 1 85 ? 4.245 8.579 -27.124 1.00 63.88 85 ARG A O 1
ATOM 704 N N . SER A 1 86 ? 2.880 7.606 -25.627 1.00 70.62 86 SER A N 1
ATOM 705 C CA . SER A 1 86 ? 3.916 6.938 -24.854 1.00 70.62 86 SER A CA 1
ATOM 706 C C . SER A 1 86 ? 3.404 5.636 -24.251 1.00 70.62 86 SER A C 1
ATOM 708 O O . SER A 1 86 ? 2.204 5.349 -24.231 1.00 70.62 86 SER A O 1
ATOM 710 N N . VAL A 1 87 ? 4.358 4.851 -23.765 1.00 79.19 87 VAL A N 1
ATOM 711 C CA . VAL A 1 87 ? 4.116 3.654 -22.973 1.00 79.19 87 VAL A CA 1
ATOM 712 C C . VAL A 1 87 ? 4.489 3.969 -21.528 1.00 79.19 87 VAL A C 1
ATOM 714 O O . VAL A 1 87 ? 5.579 4.490 -21.268 1.00 79.19 87 VAL A O 1
ATOM 717 N N . SER A 1 88 ? 3.590 3.661 -20.601 1.00 83.62 88 SER A N 1
ATOM 718 C CA . SER A 1 88 ? 3.842 3.696 -19.162 1.00 83.62 88 SER A CA 1
ATOM 719 C C . SER A 1 88 ? 3.491 2.350 -18.527 1.00 83.62 88 SER A C 1
ATOM 721 O O . SER A 1 88 ? 2.864 1.492 -19.152 1.00 83.62 88 SER A O 1
ATOM 723 N N . TYR A 1 89 ? 3.963 2.138 -17.299 1.00 86.94 89 TYR A N 1
ATOM 724 C CA . TYR A 1 89 ? 3.811 0.880 -16.573 1.00 86.94 89 TYR A CA 1
ATOM 725 C C . TYR A 1 89 ? 3.231 1.163 -15.195 1.00 86.94 89 TYR A C 1
ATOM 727 O O . TYR A 1 89 ? 3.745 2.013 -14.466 1.00 86.94 89 TYR A O 1
ATOM 735 N N . SER A 1 90 ? 2.178 0.437 -14.846 1.00 83.44 90 SER A N 1
ATOM 736 C CA . SER A 1 90 ? 1.495 0.534 -13.563 1.00 83.44 90 SER A CA 1
ATOM 737 C C . SER A 1 90 ? 1.780 -0.695 -12.710 1.00 83.44 90 SER A C 1
ATOM 739 O O . SER A 1 90 ? 1.796 -1.823 -13.199 1.00 83.44 90 SER A O 1
ATOM 741 N N . LEU A 1 91 ? 1.983 -0.465 -11.412 1.00 86.81 91 LEU A N 1
ATOM 742 C CA . LEU A 1 91 ? 2.159 -1.512 -10.403 1.00 86.81 91 LEU A CA 1
ATOM 743 C C . LEU A 1 91 ? 0.825 -2.055 -9.873 1.00 86.81 91 LEU A C 1
ATOM 745 O O . LEU A 1 91 ? 0.823 -2.867 -8.956 1.00 86.81 91 LEU A O 1
ATOM 749 N N . ARG A 1 92 ? -0.307 -1.591 -10.415 1.00 77.50 92 ARG A N 1
ATOM 750 C CA . ARG A 1 92 ? -1.655 -1.931 -9.949 1.00 77.50 92 ARG A CA 1
ATOM 751 C C . ARG A 1 92 ? -1.878 -3.436 -9.709 1.00 77.50 92 ARG A C 1
ATOM 753 O O . ARG A 1 92 ? -2.376 -3.745 -8.630 1.00 77.50 92 ARG A O 1
ATOM 760 N N . PRO A 1 93 ? -1.446 -4.360 -10.590 1.00 84.75 93 PRO A N 1
ATOM 761 C CA . PRO A 1 93 ? -1.653 -5.794 -10.371 1.00 84.75 93 PRO A CA 1
ATOM 762 C C . PRO A 1 93 ? -1.014 -6.351 -9.089 1.00 84.75 93 PRO A C 1
ATOM 764 O O . PRO A 1 93 ? -1.429 -7.393 -8.600 1.00 84.75 93 PRO A O 1
ATOM 767 N N . LEU A 1 94 ? -0.011 -5.672 -8.522 1.00 85.00 94 LEU A N 1
ATOM 768 C CA . LEU A 1 94 ? 0.639 -6.087 -7.271 1.00 85.00 94 LEU A CA 1
ATOM 769 C C . LEU A 1 94 ? -0.172 -5.735 -6.021 1.00 85.00 94 LEU A C 1
ATOM 771 O O . LEU A 1 94 ? 0.234 -6.119 -4.930 1.00 85.00 94 LEU A O 1
ATOM 775 N N . PHE A 1 95 ? -1.263 -4.981 -6.170 1.00 76.38 95 PHE A N 1
ATOM 776 C CA . PHE A 1 95 ? -2.051 -4.448 -5.060 1.00 76.38 95 PHE A CA 1
ATOM 777 C C . PHE A 1 95 ? -3.557 -4.740 -5.193 1.00 76.38 95 PHE A C 1
ATOM 779 O O . PH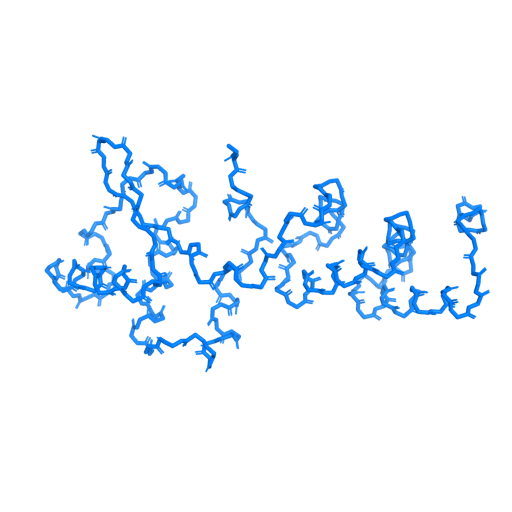E A 1 95 ? -4.321 -4.370 -4.310 1.00 76.38 95 PHE A O 1
ATOM 786 N N . GLU A 1 96 ? -4.019 -5.355 -6.289 1.00 61.72 96 GLU A N 1
ATOM 787 C CA . GLU A 1 96 ? -5.460 -5.514 -6.558 1.00 61.72 96 GLU A CA 1
ATOM 788 C C . GLU A 1 96 ? -6.179 -6.517 -5.643 1.00 61.72 96 GLU A C 1
ATOM 790 O O . GLU A 1 96 ? -7.378 -6.351 -5.434 1.00 61.72 96 GLU A O 1
ATOM 795 N N . ASP A 1 97 ? -5.479 -7.497 -5.064 1.00 53.06 97 ASP A N 1
ATOM 796 C CA . ASP A 1 97 ? -6.120 -8.508 -4.207 1.00 53.06 97 ASP A CA 1
ATOM 797 C C . ASP A 1 97 ? -6.384 -8.014 -2.770 1.00 53.06 97 ASP A C 1
ATOM 799 O O . ASP A 1 97 ? -7.399 -8.383 -2.180 1.00 53.06 97 ASP A O 1
ATOM 803 N N . ASP A 1 98 ? -5.538 -7.134 -2.222 1.00 50.34 98 ASP A N 1
ATOM 804 C CA . ASP A 1 98 ? -5.681 -6.651 -0.835 1.00 50.34 98 ASP A CA 1
ATOM 805 C C . ASP A 1 98 ? -6.439 -5.331 -0.722 1.00 50.34 98 ASP A C 1
ATOM 807 O O . ASP A 1 98 ? -6.976 -4.987 0.332 1.00 50.34 98 ASP A O 1
ATOM 811 N N . PHE A 1 99 ? -6.540 -4.579 -1.816 1.00 52.34 99 PHE A N 1
ATOM 812 C CA . PHE A 1 99 ? -7.235 -3.309 -1.793 1.00 52.34 99 PHE A CA 1
ATOM 813 C C . PHE A 1 99 ? -8.574 -3.384 -2.520 1.00 52.34 99 PHE A C 1
ATOM 815 O O . PHE A 1 99 ? -8.739 -2.947 -3.657 1.00 52.34 99 PHE A O 1
ATOM 822 N N . THR A 1 100 ? -9.608 -3.789 -1.794 1.00 46.91 100 THR A N 1
ATOM 823 C CA . THR A 1 100 ? -10.981 -3.386 -2.116 1.00 46.91 100 THR A CA 1
ATOM 824 C C . THR A 1 100 ? -11.208 -1.951 -1.628 1.00 46.91 100 THR A C 1
ATOM 826 O O . THR A 1 100 ? -12.015 -1.695 -0.735 1.00 46.91 100 THR A O 1
ATOM 829 N N . ALA A 1 101 ? -10.470 -0.985 -2.190 1.00 45.47 101 ALA A N 1
ATOM 830 C CA . ALA A 1 101 ? -10.663 0.442 -1.901 1.00 45.47 101 ALA A CA 1
ATOM 831 C C . ALA A 1 101 ? -12.079 0.931 -2.269 1.00 45.47 101 ALA A C 1
ATOM 833 O O . ALA A 1 101 ? -12.512 1.970 -1.782 1.00 45.47 101 ALA A O 1
ATOM 834 N N . ASP A 1 102 ? -12.825 0.151 -3.057 1.00 49.16 102 ASP A N 1
ATOM 835 C CA . ASP A 1 102 ? -14.226 0.417 -3.386 1.00 49.16 102 ASP A CA 1
ATOM 836 C C . ASP A 1 102 ? -15.175 0.349 -2.164 1.00 49.16 102 ASP A C 1
ATOM 838 O O . ASP A 1 102 ? -16.305 0.829 -2.257 1.00 49.16 102 ASP A O 1
ATOM 842 N N . GLU A 1 103 ? -14.748 -0.193 -1.010 1.00 59.34 103 GLU A N 1
ATOM 843 C CA . GLU A 1 103 ? -15.595 -0.306 0.194 1.00 59.34 103 GLU A CA 1
ATOM 844 C C . GLU A 1 103 ? -15.426 0.836 1.218 1.00 59.34 103 GLU A C 1
ATOM 846 O O . GLU A 1 103 ? -16.323 1.038 2.040 1.00 59.34 103 GLU A O 1
ATOM 851 N N . ILE A 1 104 ? -14.325 1.605 1.196 1.00 71.25 104 ILE A N 1
ATOM 852 C CA . ILE A 1 104 ? -14.107 2.694 2.169 1.00 71.25 104 ILE A CA 1
ATOM 853 C C . ILE A 1 104 ? -14.536 4.038 1.561 1.00 71.25 104 ILE A C 1
ATOM 855 O O . ILE A 1 104 ? -13.921 4.507 0.603 1.00 71.25 104 ILE A O 1
ATOM 859 N N . PRO A 1 105 ? -15.522 4.741 2.149 1.00 80.50 105 PRO A N 1
ATOM 860 C CA . PRO A 1 105 ? -15.890 6.079 1.711 1.00 80.50 105 PRO A CA 1
ATOM 861 C C . PRO A 1 105 ? -14.702 7.040 1.789 1.00 80.50 105 PRO A C 1
ATOM 863 O O . PRO A 1 105 ? -14.066 7.169 2.838 1.00 80.50 105 PRO A O 1
ATOM 866 N N . GLN A 1 106 ? -14.457 7.787 0.708 1.00 72.88 106 GLN A N 1
ATOM 867 C CA . GLN A 1 106 ? -13.348 8.745 0.628 1.00 72.88 106 GLN A CA 1
ATOM 868 C C . GLN A 1 106 ? -13.320 9.715 1.826 1.00 72.88 106 GLN A C 1
ATOM 870 O O . GLN A 1 106 ? -12.256 10.029 2.353 1.00 72.88 106 GLN A O 1
ATOM 875 N N . SER A 1 107 ? -14.492 10.139 2.308 1.00 82.50 107 SER A N 1
ATOM 876 C CA . SER A 1 107 ? -14.617 11.022 3.472 1.00 82.50 107 SER A CA 1
ATOM 877 C C . SER A 1 107 ? -14.071 10.414 4.767 1.00 82.50 107 SER A C 1
ATOM 879 O O . SER A 1 107 ? -13.502 11.138 5.581 1.00 82.50 107 SER A O 1
ATOM 881 N N . LEU A 1 108 ? -14.217 9.101 4.972 1.00 86.31 108 LEU A N 1
ATOM 882 C CA . LEU A 1 108 ? -13.668 8.410 6.138 1.00 86.31 108 LEU A CA 1
ATOM 883 C C . LEU A 1 108 ? -12.150 8.285 6.027 1.00 86.31 108 LEU A C 1
ATOM 885 O O . LEU A 1 108 ? -11.433 8.562 6.986 1.00 86.31 108 LEU A O 1
ATOM 889 N N . PHE A 1 109 ? -11.663 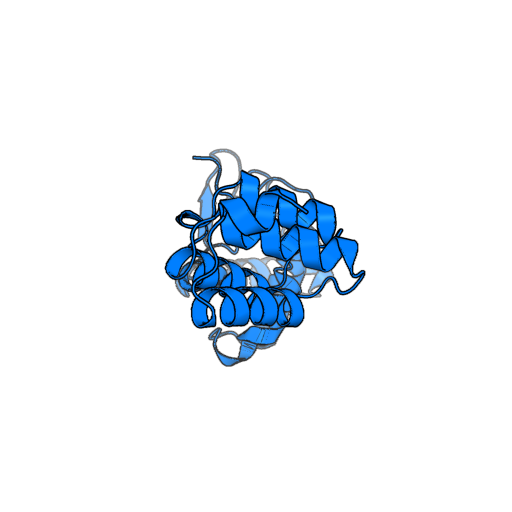7.906 4.849 1.00 82.81 109 PHE A N 1
ATOM 890 C CA . PHE A 1 109 ? -10.234 7.788 4.591 1.00 82.81 109 PHE A CA 1
ATOM 891 C C . PHE A 1 109 ? -9.503 9.125 4.798 1.00 82.81 109 PHE A C 1
ATOM 893 O O . PHE A 1 109 ? -8.516 9.183 5.535 1.00 82.81 109 PHE A O 1
ATOM 900 N N . ASP A 1 110 ? -10.040 10.217 4.241 1.00 80.50 110 ASP A N 1
ATOM 901 C CA . ASP A 1 110 ? -9.474 11.563 4.381 1.00 80.50 110 ASP A CA 1
ATOM 902 C C . ASP A 1 110 ? -9.402 12.002 5.861 1.00 80.50 110 ASP A C 1
ATOM 904 O O . ASP A 1 110 ? -8.398 12.579 6.287 1.00 80.50 110 ASP A O 1
ATOM 908 N N . LEU A 1 111 ? -10.408 11.654 6.680 1.00 89.19 111 LEU A N 1
ATOM 909 C CA . LEU A 1 111 ? -10.399 11.917 8.126 1.00 89.19 111 LEU A CA 1
ATOM 910 C C . LEU A 1 111 ? -9.267 11.177 8.847 1.00 89.19 111 LEU A C 1
ATOM 912 O O . LEU A 1 111 ? -8.576 11.768 9.680 1.00 89.19 111 LEU A O 1
ATOM 916 N N . PHE A 1 112 ? -9.057 9.892 8.550 1.00 92.00 112 PHE A N 1
ATOM 917 C CA . PHE A 1 112 ? -7.964 9.132 9.160 1.00 92.00 112 PHE A CA 1
ATOM 918 C C . PHE A 1 112 ? -6.603 9.721 8.779 1.00 92.00 112 PHE A C 1
ATOM 920 O O . PHE A 1 112 ? -5.758 9.917 9.653 1.00 92.00 112 PHE A O 1
ATOM 927 N N . LEU A 1 113 ? -6.401 10.087 7.514 1.00 83.19 113 LEU A N 1
ATOM 928 C CA . LEU A 1 113 ? -5.156 10.719 7.073 1.00 83.19 113 LEU A CA 1
ATOM 929 C C . LEU A 1 113 ? -4.896 12.060 7.764 1.00 83.19 113 LEU A C 1
ATOM 931 O O . LEU A 1 113 ? -3.764 12.321 8.182 1.00 83.19 113 LEU A O 1
ATOM 935 N N . GLU A 1 114 ? -5.927 12.893 7.921 1.00 85.81 114 GLU A N 1
ATOM 936 C CA . GLU A 1 114 ? -5.814 14.180 8.611 1.00 85.81 114 GLU A CA 1
ATOM 937 C C . GLU A 1 114 ? -5.344 13.999 10.062 1.00 85.81 114 GLU A C 1
ATOM 939 O O . GLU A 1 114 ? -4.442 14.707 10.521 1.00 85.81 114 GLU A O 1
ATOM 944 N N . GLN A 1 115 ? -5.908 13.018 10.775 1.00 90.25 115 GLN A N 1
ATOM 945 C CA . GLN A 1 115 ? -5.547 12.768 12.171 1.00 90.25 115 GLN A CA 1
ATOM 946 C C . GLN A 1 115 ? -4.164 12.122 12.309 1.00 90.25 115 GLN A C 1
ATOM 948 O O . GLN A 1 115 ? -3.369 12.545 13.150 1.00 90.25 115 GLN A O 1
ATOM 953 N N . PHE A 1 116 ? -3.852 11.113 11.489 1.00 87.75 116 PHE A N 1
ATOM 954 C CA . PHE A 1 116 ? -2.593 10.368 11.584 1.00 87.75 116 PHE A CA 1
ATOM 955 C C . PHE A 1 116 ? -1.395 11.134 11.010 1.00 87.75 116 PHE A C 1
ATOM 957 O O . PHE A 1 116 ? -0.260 10.862 11.405 1.00 87.75 116 PHE A O 1
ATOM 964 N N . LYS A 1 117 ? -1.626 12.104 10.113 1.00 85.19 117 LYS A N 1
ATOM 965 C CA . LYS A 1 117 ? -0.587 12.916 9.445 1.00 85.19 117 LYS A CA 1
ATOM 966 C C . LYS A 1 117 ? 0.469 12.085 8.712 1.00 85.19 117 LYS A C 1
ATOM 968 O O . LYS A 1 117 ? 1.591 12.543 8.495 1.00 85.19 117 LYS A O 1
ATOM 973 N N . ARG A 1 118 ? 0.108 10.862 8.337 1.00 80.19 118 ARG A N 1
ATOM 974 C CA . ARG A 1 118 ? 0.921 9.944 7.547 1.00 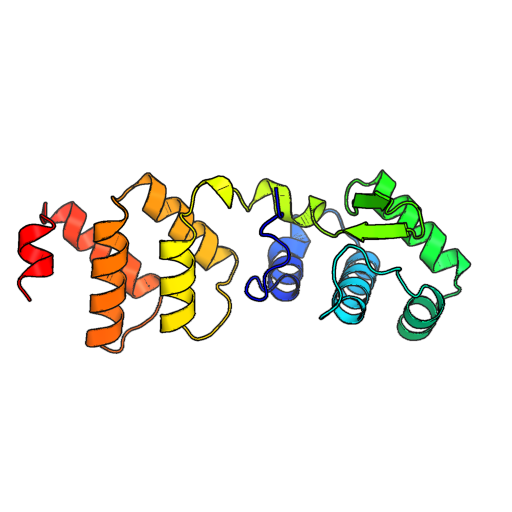80.19 118 ARG A CA 1
ATOM 975 C C . ARG A 1 118 ? 0.018 9.046 6.699 1.00 80.19 118 ARG A C 1
ATOM 977 O O . ARG A 1 118 ? -1.155 8.896 7.044 1.00 80.19 118 ARG A O 1
ATOM 984 N N . PRO A 1 119 ? 0.567 8.434 5.640 1.00 69.50 119 PRO A N 1
ATOM 985 C CA . PRO A 1 119 ? -0.054 7.296 4.971 1.00 69.50 119 PRO A CA 1
ATOM 986 C C . PRO A 1 119 ? -0.475 6.214 5.971 1.00 69.50 119 PRO A C 1
ATOM 988 O O . PRO A 1 119 ? 0.246 5.954 6.945 1.00 69.50 119 PRO A O 1
ATOM 991 N N . LEU A 1 120 ? -1.622 5.584 5.720 1.00 77.00 120 LEU A N 1
ATOM 992 C CA . LEU A 1 120 ? -2.001 4.354 6.413 1.00 77.00 120 LEU A CA 1
ATOM 993 C C . LEU A 1 120 ? -1.186 3.195 5.830 1.00 77.00 120 LEU A C 1
ATOM 995 O O . LEU A 1 120 ? -0.963 3.146 4.617 1.00 77.00 120 LEU A O 1
ATOM 999 N N . SER A 1 121 ? -0.714 2.283 6.682 1.00 73.00 121 SER A N 1
ATOM 1000 C CA . SER A 1 121 ? -0.111 1.039 6.188 1.00 73.00 121 SER A CA 1
ATOM 1001 C C . SER A 1 121 ? -1.187 0.112 5.618 1.00 73.00 121 SER A C 1
ATOM 1003 O O . SER A 1 121 ? -2.378 0.309 5.858 1.00 73.00 121 SER A O 1
ATOM 1005 N N . SER A 1 122 ? -0.776 -0.927 4.896 1.00 66.88 122 SER A N 1
ATOM 1006 C CA . SER A 1 122 ? -1.677 -1.987 4.422 1.00 66.88 122 SER A CA 1
ATOM 1007 C C . SER A 1 122 ? -2.481 -2.607 5.559 1.00 66.88 122 SER A C 1
ATOM 1009 O O . SER A 1 122 ? -3.700 -2.549 5.544 1.00 66.88 122 SER A O 1
ATOM 1011 N N . THR A 1 123 ? -1.818 -3.033 6.635 1.00 73.00 123 THR A N 1
ATOM 1012 C CA . THR A 1 123 ? -2.491 -3.615 7.805 1.00 73.00 123 THR A CA 1
ATOM 1013 C C . THR A 1 123 ? -3.497 -2.655 8.451 1.00 73.00 123 THR A C 1
ATOM 1015 O O . THR A 1 123 ? -4.487 -3.075 9.051 1.00 73.00 123 THR A O 1
ATOM 1018 N N . GLU A 1 124 ? -3.238 -1.347 8.398 1.00 84.19 124 GLU A N 1
ATOM 1019 C CA . GLU A 1 124 ? -4.165 -0.329 8.900 1.00 84.19 124 GLU A CA 1
ATOM 1020 C C . GLU A 1 124 ? -5.357 -0.132 7.963 1.00 84.19 124 GLU A C 1
ATOM 1022 O O . GLU A 1 124 ? -6.483 0.011 8.438 1.00 84.19 124 GLU A O 1
ATOM 1027 N N . MET A 1 125 ? -5.124 -0.186 6.653 1.00 78.44 125 MET A N 1
ATOM 1028 C CA . MET A 1 125 ? -6.178 -0.202 5.643 1.00 78.44 125 MET A CA 1
ATOM 1029 C C . MET A 1 125 ? -7.064 -1.438 5.784 1.00 78.44 125 MET A C 1
ATOM 1031 O O . MET A 1 125 ? -8.279 -1.286 5.865 1.00 78.44 125 MET A O 1
ATOM 1035 N N . ASP A 1 126 ? -6.483 -2.625 5.950 1.00 76.81 126 ASP A N 1
ATOM 1036 C CA . ASP A 1 126 ? -7.227 -3.869 6.163 1.00 76.81 126 ASP A CA 1
ATOM 1037 C C . ASP A 1 126 ? -8.096 -3.787 7.415 1.00 76.81 126 ASP A C 1
ATOM 1039 O O . ASP A 1 126 ? -9.259 -4.189 7.415 1.00 76.81 126 ASP A O 1
ATOM 1043 N N . LYS A 1 127 ? -7.558 -3.216 8.502 1.00 86.56 127 LYS A N 1
ATOM 1044 C CA . LYS A 1 127 ? -8.333 -2.961 9.723 1.00 86.56 127 LYS A CA 1
ATOM 1045 C C . LYS A 1 127 ? -9.492 -2.008 9.472 1.00 86.56 127 LYS A C 1
ATOM 1047 O O . LYS A 1 127 ? -10.589 -2.274 9.953 1.00 86.56 127 LYS A O 1
ATOM 1052 N N . LEU A 1 128 ? -9.271 -0.928 8.726 1.00 88.56 128 LEU A N 1
ATOM 1053 C CA . LEU A 1 128 ? -10.325 0.025 8.389 1.00 88.56 128 LEU A CA 1
ATOM 1054 C C . LEU A 1 128 ? -11.413 -0.624 7.517 1.00 88.56 128 LEU A C 1
ATOM 1056 O O . LEU A 1 128 ? -12.595 -0.454 7.812 1.00 88.56 128 LEU A O 1
ATOM 1060 N N . CYS A 1 129 ? -11.031 -1.430 6.520 1.00 82.69 129 CYS A N 1
ATOM 1061 C CA . CYS A 1 129 ? -11.947 -2.242 5.714 1.00 82.69 129 CYS A CA 1
ATOM 1062 C C . CYS A 1 129 ? -12.753 -3.212 6.591 1.00 82.69 129 CYS A C 1
ATOM 1064 O O . CYS A 1 129 ? -13.974 -3.300 6.477 1.00 82.69 129 CYS A O 1
ATOM 1066 N N . ASN A 1 130 ? -12.091 -3.917 7.510 1.00 85.81 130 ASN A N 1
ATOM 1067 C CA . ASN A 1 130 ? -12.752 -4.851 8.419 1.00 85.81 130 ASN A CA 1
ATOM 1068 C C . ASN A 1 130 ? -13.725 -4.139 9.364 1.00 85.81 130 ASN A C 1
ATOM 1070 O O . ASN A 1 130 ? -14.828 -4.634 9.592 1.00 85.81 130 ASN A O 1
ATOM 1074 N N . TRP A 1 131 ? -13.381 -2.949 9.864 1.00 93.00 131 TRP A N 1
ATOM 1075 C CA . TRP A 1 131 ? -14.320 -2.161 10.656 1.00 93.00 131 TRP A CA 1
ATOM 1076 C C . TRP A 1 131 ? -15.545 -1.739 9.844 1.00 93.00 131 TRP A C 1
ATOM 1078 O O . TRP A 1 131 ? -16.653 -1.840 10.357 1.00 93.00 131 TRP A O 1
ATOM 1088 N N . MET A 1 132 ? -15.385 -1.347 8.580 1.00 89.06 132 MET A N 1
ATOM 1089 C CA . MET A 1 132 ? -16.516 -0.994 7.708 1.00 89.06 132 MET A CA 1
ATOM 1090 C C . MET A 1 132 ? -17.490 -2.159 7.467 1.00 89.06 132 MET A C 1
ATOM 1092 O O . MET A 1 132 ? -18.670 -1.930 7.216 1.00 89.06 132 MET A O 1
ATOM 1096 N N . LYS A 1 133 ? -17.025 -3.410 7.579 1.00 86.44 133 LYS A N 1
ATOM 1097 C CA . LYS A 1 133 ? -17.878 -4.610 7.492 1.00 86.44 133 LYS A CA 1
ATOM 1098 C C . LYS A 1 133 ? -18.645 -4.892 8.785 1.00 86.44 133 LYS A C 1
ATOM 1100 O O . LYS A 1 133 ? -19.674 -5.563 8.759 1.00 86.44 133 LYS A O 1
ATOM 1105 N N . GLU A 1 134 ? -18.138 -4.417 9.919 1.00 88.88 134 GLU A N 1
ATOM 1106 C CA . GLU A 1 134 ? -18.639 -4.767 11.250 1.00 88.88 134 GLU A CA 1
ATOM 1107 C C . GLU A 1 134 ? -19.361 -3.639 11.994 1.00 88.88 134 GLU A C 1
ATOM 1109 O O . GLU A 1 134 ? -20.100 -3.926 12.943 1.00 88.88 134 GLU A O 1
ATOM 1114 N N . TYR A 1 135 ? -19.113 -2.388 11.613 1.00 90.75 135 TYR A N 1
ATOM 1115 C CA . TYR A 1 135 ? -19.556 -1.183 12.306 1.00 90.75 135 TYR A CA 1
ATOM 1116 C C . TYR A 1 135 ? -20.072 -0.154 11.299 1.00 90.75 135 TYR A C 1
ATOM 1118 O O . TYR A 1 135 ? -19.543 -0.023 10.198 1.00 90.75 135 TYR A O 1
ATOM 1126 N N . GLU A 1 136 ? -21.069 0.632 11.706 1.00 90.62 136 GLU A N 1
ATOM 1127 C CA . GLU A 1 136 ? -21.469 1.816 10.941 1.00 90.62 136 GLU A CA 1
ATOM 1128 C C . GLU A 1 136 ? -20.342 2.861 10.954 1.00 90.62 136 GLU A C 1
ATOM 1130 O O . GLU A 1 136 ? -19.607 3.004 11.942 1.00 90.62 136 GLU A O 1
ATOM 1135 N N . GLN A 1 137 ? -20.218 3.614 9.860 1.00 91.06 137 GLN A N 1
ATOM 1136 C CA . GLN A 1 137 ? -19.149 4.593 9.649 1.00 91.06 137 GLN A CA 1
ATOM 1137 C C . GLN A 1 137 ? -19.043 5.600 10.807 1.00 91.06 137 GLN A C 1
ATOM 1139 O O . GLN A 1 137 ? -17.946 5.978 11.225 1.00 91.06 137 GLN A O 1
ATOM 1144 N N . GLU A 1 138 ? -20.175 6.022 11.358 1.00 91.50 138 GLU A N 1
ATOM 1145 C CA . GLU A 1 138 ? -20.275 6.985 12.447 1.00 91.50 138 GLU A CA 1
ATOM 1146 C C . GLU A 1 138 ? -19.585 6.485 13.723 1.00 91.50 138 GLU A C 1
ATOM 1148 O O . GLU A 1 138 ? -18.898 7.264 14.387 1.00 91.50 138 GLU A O 1
ATOM 1153 N N . PHE A 1 139 ? -19.676 5.186 14.040 1.00 93.50 139 PHE A N 1
ATOM 1154 C CA . PHE A 1 139 ? -18.970 4.612 15.191 1.00 93.50 139 PHE A CA 1
ATOM 1155 C C . PHE A 1 139 ? -17.456 4.676 14.998 1.00 93.50 139 PHE A C 1
ATOM 1157 O O . PHE A 1 139 ? -16.727 5.012 15.933 1.00 93.50 139 PHE A O 1
ATOM 1164 N N . ILE A 1 140 ? -16.978 4.414 13.782 1.00 95.19 140 ILE A N 1
ATOM 1165 C CA . ILE A 1 140 ? -15.552 4.470 13.446 1.00 95.19 140 ILE A CA 1
ATOM 1166 C C . ILE A 1 140 ? -15.033 5.908 13.602 1.00 95.19 140 ILE A C 1
ATOM 1168 O O . ILE A 1 140 ? -13.978 6.130 14.204 1.00 95.19 140 ILE A O 1
ATOM 1172 N N . ILE A 1 141 ? -15.804 6.902 13.146 1.00 94.56 141 ILE A N 1
ATOM 1173 C CA . ILE A 1 141 ? -15.474 8.327 13.307 1.00 94.56 141 ILE A CA 1
ATOM 1174 C C . ILE A 1 141 ? -15.448 8.726 14.788 1.00 94.56 141 ILE A C 1
ATOM 1176 O O . ILE A 1 141 ? -14.520 9.414 15.224 1.00 94.56 141 ILE A O 1
ATOM 1180 N N . CYS A 1 142 ? -16.432 8.302 15.584 1.00 93.94 142 CYS A N 1
ATOM 1181 C CA . CYS A 1 142 ? -16.461 8.577 17.021 1.00 93.94 142 CYS A CA 1
ATOM 1182 C C . CYS A 1 142 ? -15.261 7.946 17.742 1.00 93.94 142 CYS A C 1
ATOM 1184 O O . CYS A 1 142 ? -14.624 8.611 18.560 1.00 93.94 142 CYS A O 1
ATOM 1186 N N . ALA A 1 143 ? -14.899 6.705 17.410 1.00 95.44 143 ALA A N 1
ATOM 1187 C CA . ALA A 1 143 ? -13.752 6.021 18.006 1.00 95.44 143 ALA A CA 1
ATOM 1188 C C . ALA A 1 143 ? -12.423 6.707 17.646 1.00 95.44 143 ALA A C 1
ATOM 1190 O O . ALA A 1 143 ? -11.558 6.881 18.508 1.00 95.44 143 ALA A O 1
ATOM 1191 N N . LEU A 1 144 ? -12.279 7.167 16.397 1.00 96.00 144 LEU A N 1
ATOM 1192 C CA . LEU A 1 144 ? -11.146 7.987 15.966 1.00 96.00 144 LEU A CA 1
ATOM 1193 C C . LEU A 1 144 ? -11.048 9.276 16.793 1.00 96.00 144 LEU A C 1
ATOM 1195 O O . LEU A 1 144 ? -9.981 9.585 17.326 1.00 96.00 144 LEU A O 1
ATOM 1199 N N . ARG A 1 145 ? -12.155 10.016 16.941 1.00 93.50 145 ARG A N 1
ATOM 1200 C CA . ARG A 1 145 ? -12.197 11.248 17.751 1.00 93.50 145 ARG A CA 1
ATOM 1201 C C . ARG A 1 145 ? -11.813 10.980 19.201 1.00 93.50 145 ARG A C 1
ATOM 1203 O O . ARG A 1 145 ? -11.008 11.722 19.759 1.00 93.50 145 ARG A O 1
ATOM 1210 N N . GLU A 1 146 ? -12.328 9.907 19.794 1.00 93.12 146 GLU A N 1
ATOM 1211 C CA . GLU A 1 146 ? -11.982 9.517 21.159 1.00 93.12 146 GLU A CA 1
ATOM 1212 C C . GLU A 1 146 ? -10.474 9.231 21.289 1.00 93.12 146 GLU A C 1
ATOM 1214 O O . GLU A 1 146 ? -9.807 9.758 22.184 1.00 93.12 146 GLU A O 1
ATOM 1219 N N . ALA A 1 147 ? -9.888 8.493 20.342 1.00 95.12 147 ALA A N 1
ATOM 1220 C CA . ALA A 1 147 ? -8.450 8.235 20.311 1.00 95.12 147 ALA A CA 1
ATOM 1221 C C . ALA A 1 147 ? -7.604 9.519 20.228 1.00 95.12 147 ALA A C 1
ATOM 1223 O O . ALA A 1 147 ? -6.561 9.612 20.888 1.00 95.12 147 ALA A O 1
ATOM 1224 N N . VAL A 1 148 ? -8.062 10.522 19.470 1.00 92.50 148 VAL A N 1
ATOM 1225 C CA . VAL A 1 148 ? -7.431 11.850 19.389 1.00 92.50 148 VAL A CA 1
ATOM 1226 C C . VAL A 1 148 ? -7.531 12.588 20.726 1.00 92.50 148 VAL A C 1
ATOM 1228 O O . VAL A 1 148 ? -6.511 13.051 21.242 1.00 92.50 148 VAL A O 1
ATOM 1231 N N . VAL A 1 149 ? -8.726 12.655 21.323 1.00 92.31 149 VAL A N 1
ATOM 1232 C CA . VAL A 1 149 ? -8.980 13.347 22.602 1.00 92.31 149 VAL A CA 1
ATOM 1233 C C . VAL A 1 149 ? -8.110 12.777 23.723 1.00 92.31 149 VAL A C 1
ATOM 1235 O O . VAL A 1 149 ? -7.466 13.528 24.459 1.00 92.31 149 VAL A O 1
ATOM 1238 N N . TYR A 1 150 ? -8.009 11.450 23.812 1.00 93.00 150 TYR A N 1
ATOM 1239 C CA . TYR A 1 150 ? -7.175 10.778 24.810 1.00 93.00 150 TYR A CA 1
ATOM 1240 C C . TYR A 1 150 ? -5.682 10.729 24.450 1.00 93.00 150 TYR A C 1
ATOM 1242 O O . TYR A 1 150 ? -4.898 10.149 25.206 1.00 93.00 150 TYR A O 1
ATOM 1250 N N . LYS A 1 151 ? -5.266 11.334 23.326 1.00 90.62 151 LYS A N 1
ATOM 1251 C CA . LYS A 1 151 ? -3.882 11.333 22.816 1.00 90.62 151 LYS A CA 1
ATOM 1252 C C . LYS A 1 151 ? -3.298 9.922 22.658 1.00 90.62 151 LYS A C 1
ATOM 1254 O O . LYS A 1 151 ? -2.101 9.707 22.844 1.00 90.62 151 LYS A O 1
ATOM 1259 N N . LYS A 1 152 ? -4.145 8.951 22.313 1.00 92.94 152 LYS A N 1
ATOM 1260 C CA . LYS A 1 152 ? -3.789 7.544 22.070 1.00 92.94 152 LYS A CA 1
ATOM 1261 C C . LYS A 1 152 ? -4.142 7.152 20.636 1.00 92.94 152 LYS A C 1
ATOM 1263 O O . LYS A 1 152 ? -4.778 6.130 20.399 1.00 92.94 152 LYS A O 1
ATOM 1268 N N . LEU A 1 153 ? -3.717 7.972 19.677 1.00 91.44 153 LEU A N 1
ATOM 1269 C CA . LEU A 1 153 ? -4.010 7.777 18.260 1.00 91.44 153 LEU A CA 1
ATOM 1270 C C . LEU A 1 153 ? -3.197 6.609 17.678 1.00 91.44 153 LEU A C 1
ATOM 1272 O O . LEU A 1 153 ? -2.046 6.768 17.281 1.00 91.44 153 LEU A O 1
ATOM 1276 N N . ASN A 1 154 ? -3.788 5.417 17.682 1.00 92.44 154 ASN A N 1
ATOM 1277 C CA . ASN A 1 154 ? -3.298 4.233 16.979 1.00 92.44 154 ASN A CA 1
ATOM 1278 C C . ASN A 1 154 ? -4.456 3.258 16.728 1.00 92.44 154 ASN A C 1
ATOM 1280 O O . ASN A 1 154 ? -5.416 3.219 17.501 1.00 92.44 154 ASN A O 1
ATOM 1284 N N . PHE A 1 155 ? -4.336 2.432 15.688 1.00 93.56 155 PHE A N 1
ATOM 1285 C CA . PHE A 1 155 ? -5.388 1.490 15.295 1.00 93.56 155 PHE A CA 1
ATOM 1286 C C . PHE A 1 155 ? -5.755 0.489 16.395 1.00 93.56 155 PHE A C 1
ATOM 1288 O O . PHE A 1 155 ? -6.927 0.187 16.565 1.00 93.56 155 PHE A O 1
ATOM 1295 N N . ASN A 1 156 ? -4.795 0.023 17.201 1.00 91.69 156 ASN A N 1
ATOM 1296 C CA . ASN A 1 156 ? -5.078 -0.931 18.284 1.00 91.69 156 ASN A CA 1
ATOM 1297 C C . ASN A 1 156 ? -5.934 -0.324 19.404 1.00 91.69 156 ASN A C 1
ATOM 1299 O O . ASN A 1 156 ? -6.637 -1.045 20.107 1.00 91.69 156 ASN A O 1
ATOM 1303 N N . TYR A 1 157 ? -5.841 0.986 19.626 1.00 94.62 157 TYR A N 1
ATOM 1304 C CA . TYR A 1 157 ? -6.669 1.670 20.611 1.00 94.62 157 TYR A CA 1
ATOM 1305 C C . TYR A 1 157 ? -8.079 1.917 20.077 1.00 94.62 157 TYR A C 1
ATOM 1307 O O . TYR A 1 157 ? -9.041 1.641 20.789 1.00 94.62 157 TYR A O 1
ATOM 1315 N N . ILE A 1 158 ? -8.193 2.354 18.821 1.00 96.44 158 ILE A N 1
ATOM 1316 C CA . ILE A 1 158 ? -9.479 2.519 18.128 1.00 96.44 158 ILE A CA 1
ATOM 1317 C C . ILE A 1 158 ? -10.232 1.180 18.083 1.00 96.44 158 ILE A C 1
ATOM 1319 O O . ILE A 1 158 ? -11.402 1.129 18.448 1.00 96.44 158 ILE A O 1
ATOM 1323 N N . ASP A 1 159 ? -9.538 0.084 17.763 1.00 95.81 159 ASP A N 1
ATOM 1324 C CA . ASP A 1 159 ? -10.100 -1.271 17.764 1.00 95.81 159 ASP A CA 1
ATOM 1325 C C . ASP A 1 159 ? -10.711 -1.643 19.124 1.00 95.81 159 ASP A C 1
ATOM 1327 O O . ASP A 1 159 ? -11.861 -2.064 19.223 1.00 95.81 159 ASP A O 1
ATOM 1331 N N . LYS A 1 160 ? -9.970 -1.395 20.213 1.00 95.06 160 LYS A N 1
ATOM 1332 C CA . LYS A 1 160 ? -10.453 -1.654 21.577 1.00 95.06 160 LYS A CA 1
ATOM 1333 C C . LYS A 1 160 ? -11.691 -0.835 21.920 1.00 95.06 160 LYS A C 1
ATOM 1335 O O . LYS A 1 160 ? -12.567 -1.356 22.610 1.00 95.06 160 LYS A O 1
ATOM 1340 N N . ILE A 1 161 ? -11.759 0.422 21.479 1.00 94.88 161 ILE A N 1
ATOM 1341 C CA . ILE A 1 161 ? -12.935 1.277 21.676 1.00 94.88 161 ILE A CA 1
ATOM 1342 C C . ILE A 1 161 ? -14.143 0.647 20.974 1.00 94.88 161 ILE A C 1
ATOM 1344 O O . ILE A 1 161 ? -15.160 0.404 21.624 1.00 94.88 161 ILE A O 1
ATOM 1348 N N . LEU A 1 162 ? -13.998 0.301 19.693 1.00 95.44 162 LEU A N 1
ATOM 1349 C CA . LEU A 1 162 ? -15.059 -0.292 18.876 1.00 95.44 162 LEU A CA 1
ATOM 1350 C C . LEU A 1 162 ? -15.568 -1.618 19.458 1.00 95.44 162 LEU A C 1
ATOM 1352 O O . LEU A 1 162 ? -16.771 -1.773 19.682 1.00 95.44 162 LEU A O 1
ATOM 1356 N N . VAL A 1 163 ? -14.660 -2.534 19.810 1.00 94.75 163 VAL A N 1
ATOM 1357 C CA . VAL A 1 163 ? -15.006 -3.819 20.442 1.00 94.75 163 VAL A CA 1
ATOM 135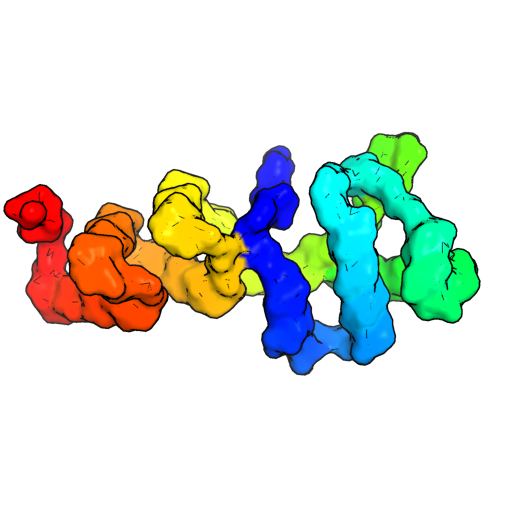8 C C . VAL A 1 163 ? -15.736 -3.602 21.770 1.00 94.75 163 VAL A C 1
ATOM 1360 O O . VAL A 1 163 ? -16.745 -4.252 22.045 1.00 94.75 163 VAL A O 1
ATOM 1363 N N . THR A 1 164 ? -15.267 -2.656 22.590 1.00 94.06 164 THR A N 1
ATOM 1364 C CA . THR A 1 164 ? -15.892 -2.336 23.883 1.00 94.06 164 THR A CA 1
ATOM 1365 C C . THR A 1 164 ? -17.293 -1.752 23.701 1.00 94.06 164 THR A C 1
ATOM 1367 O O . THR A 1 164 ? -18.206 -2.088 24.455 1.00 94.06 164 THR A O 1
ATOM 1370 N N . TRP A 1 165 ? -17.493 -0.877 22.716 1.00 94.81 165 TRP A N 1
ATOM 1371 C CA . TRP A 1 165 ? -18.797 -0.284 22.423 1.00 94.81 165 TRP A CA 1
ATOM 1372 C C . TRP A 1 165 ? -19.798 -1.314 21.909 1.00 94.81 165 TRP A C 1
ATOM 1374 O O . TRP A 1 165 ? -20.929 -1.336 22.395 1.00 94.81 165 TRP A O 1
ATOM 1384 N N . LYS A 1 166 ? -19.367 -2.215 21.020 1.00 91.81 166 LYS A N 1
ATOM 1385 C CA . LYS A 1 166 ? -20.185 -3.331 20.520 1.00 91.81 166 LYS A CA 1
ATOM 1386 C C . LYS A 1 166 ? -20.586 -4.286 21.639 1.00 91.81 166 LYS A C 1
ATOM 1388 O O . LYS A 1 166 ? -21.760 -4.620 21.756 1.00 91.81 166 LYS A O 1
ATOM 1393 N N . ALA A 1 167 ? -19.648 -4.657 22.512 1.00 91.19 167 ALA A N 1
ATOM 1394 C CA . ALA A 1 167 ? -19.928 -5.523 23.659 1.00 91.19 167 ALA A CA 1
ATOM 1395 C C . ALA A 1 167 ? -20.914 -4.894 24.660 1.00 91.19 167 ALA A C 1
ATOM 1397 O O . ALA A 1 167 ? -21.738 -5.595 25.241 1.00 91.19 167 ALA A O 1
ATOM 1398 N N . ASN A 1 168 ? -20.849 -3.573 24.843 1.00 89.94 168 ASN A N 1
ATOM 1399 C CA . ASN A 1 168 ? -21.720 -2.836 25.759 1.00 89.94 168 ASN A CA 1
ATOM 1400 C C . ASN A 1 168 ? -23.032 -2.350 25.119 1.00 89.94 168 ASN A C 1
ATOM 1402 O O . ASN A 1 168 ? -23.803 -1.674 25.797 1.00 89.94 168 ASN A O 1
ATOM 1406 N N . GLY A 1 169 ? -23.278 -2.641 23.836 1.00 87.44 169 GLY A N 1
ATOM 1407 C CA . GLY A 1 169 ? -24.480 -2.198 23.123 1.00 87.44 169 GLY A CA 1
ATOM 1408 C C . GLY A 1 169 ? -24.631 -0.675 23.054 1.00 87.44 169 GLY A C 1
ATOM 1409 O O . GLY A 1 169 ? -25.742 -0.165 23.174 1.00 87.44 169 GLY A O 1
ATOM 1410 N N . LYS A 1 170 ? -23.519 0.062 22.923 1.00 85.75 170 LYS A N 1
ATOM 1411 C CA . LYS A 1 170 ? -23.534 1.531 22.875 1.00 85.75 170 LYS A CA 1
ATOM 1412 C C . LYS A 1 170 ? -24.263 2.052 21.640 1.00 85.75 170 LYS A C 1
ATOM 1414 O O . LYS A 1 170 ? -24.085 1.517 20.551 1.00 85.75 170 LYS A O 1
ATOM 1419 N N . THR A 1 171 ? -25.029 3.129 21.804 1.00 85.38 171 THR A N 1
ATOM 1420 C CA . THR A 1 171 ? -25.694 3.837 20.700 1.00 85.38 171 THR A CA 1
ATOM 1421 C C . THR A 1 171 ? -24.922 5.101 20.322 1.00 85.38 171 THR A C 1
ATOM 1423 O O . THR A 1 171 ? -24.226 5.689 21.151 1.00 85.38 171 THR A O 1
ATOM 1426 N N . LEU A 1 172 ? -25.059 5.557 19.073 1.00 80.25 172 LEU A N 1
ATOM 1427 C CA . LEU A 1 172 ? -24.406 6.783 18.591 1.00 80.25 172 LEU A CA 1
ATOM 1428 C C . LEU A 1 172 ? -24.819 8.039 19.374 1.00 80.25 172 LEU A C 1
ATOM 1430 O O . LEU A 1 172 ? -24.017 8.959 19.531 1.00 80.25 172 LEU A O 1
ATOM 1434 N N . GLU A 1 173 ? -26.047 8.082 19.895 1.00 77.12 173 GLU A N 1
ATOM 1435 C CA . GLU A 1 173 ? -26.546 9.201 20.705 1.00 77.12 173 GLU A CA 1
ATOM 1436 C C . GLU A 1 173 ? -25.734 9.382 21.996 1.00 77.12 173 GLU A C 1
ATOM 1438 O O . GLU A 1 173 ? -25.367 10.503 22.347 1.00 77.12 173 GLU A O 1
ATOM 1443 N N . GLU A 1 174 ? -25.376 8.283 22.669 1.00 76.75 174 GLU A N 1
ATOM 1444 C CA . GLU A 1 174 ? -24.561 8.321 23.891 1.00 76.75 174 GLU A CA 1
ATOM 1445 C C . GLU A 1 174 ? -23.115 8.765 23.634 1.00 76.75 174 GLU A C 1
ATOM 1447 O O . GLU A 1 174 ? -22.444 9.265 24.540 1.00 76.75 174 GLU A O 1
ATOM 1452 N N . LEU A 1 175 ? -22.621 8.559 22.412 1.00 78.19 175 LEU A N 1
ATOM 1453 C CA . LEU A 1 175 ? -21.249 8.868 22.014 1.00 78.19 175 LEU A CA 1
ATOM 1454 C C . LEU A 1 175 ? -21.088 10.318 21.552 1.00 78.19 175 LEU A C 1
ATOM 1456 O O . LEU A 1 175 ? -20.054 10.926 21.810 1.00 78.19 175 LEU A O 1
ATOM 1460 N N . ASN A 1 176 ? -22.114 10.884 20.911 1.00 65.88 176 ASN A N 1
ATOM 1461 C CA . ASN A 1 176 ? -22.118 12.272 20.439 1.00 65.88 176 ASN A CA 1
ATOM 1462 C C . ASN A 1 176 ? -22.443 13.301 21.539 1.00 65.88 176 ASN A C 1
ATOM 1464 O O . ASN A 1 176 ? -22.307 14.500 21.310 1.00 65.88 176 ASN A O 1
ATOM 1468 N N . GLY A 1 177 ? -22.881 12.850 22.720 1.00 59.69 177 GLY A N 1
ATOM 1469 C CA . GLY A 1 177 ? -23.213 13.700 23.871 1.00 59.69 177 GLY A CA 1
ATOM 1470 C C . GLY A 1 177 ? -22.045 14.035 24.813 1.00 59.69 177 GLY A C 1
ATOM 1471 O O . GLY A 1 177 ? -22.293 14.579 25.890 1.00 59.69 177 GLY A O 1
ATOM 1472 N N . LYS A 1 178 ? -20.803 13.684 24.454 1.00 50.94 178 LYS A N 1
ATOM 1473 C CA . LYS A 1 178 ? -19.573 13.973 25.212 1.00 50.94 178 LYS A CA 1
ATOM 1474 C C . LYS A 1 178 ? -18.691 14.979 24.483 1.00 50.94 178 LYS A C 1
ATOM 1476 O O . LYS A 1 178 ? -18.051 15.780 25.199 1.00 50.94 178 LYS A O 1
#

Foldseek 3Di:
DPPPVPDPFEPPLVVCVVCVVVPPDDPLLNVLVVLLCVQCVPPDQLDADDLPVSCVVSVHDSVVNVVSQVVCVVVQQWDWDCPVVHIGIDRCSVCVPLDPVVQDPPVLVVVLCVQVVHHDYSVRNSLRSVCSVVDDSLLLVLLQVVCVVVVNRDSVSSVVSSVVCVVVVHDSVVSVVD